Protein AF-A0A418F5P3-F1 (afdb_monomer)

Sequence (173 aa):
MGVRGYEHCSVLSSVLLVDFVPRVIIKSIAASYKSLDFDSKQVFLLTLA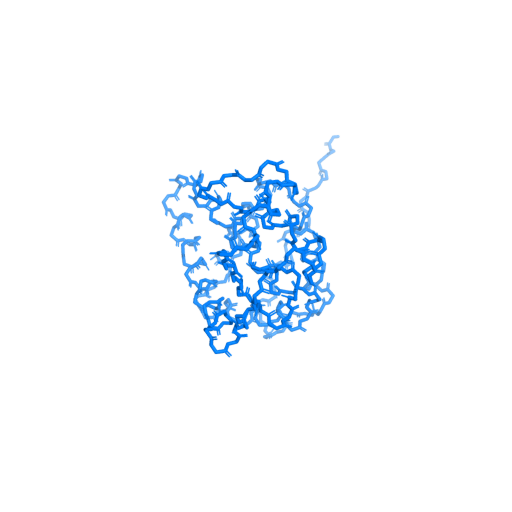RDLHVDAPTLLFRQLLSQLDGGMLFLVHLRADLRQVLGKTSNSKDVVVLRALDQHLQSFLASWFSVGFLRLERVTYEQSPGALLEKIIRYEAVHPVGTIIELKRRLGRGRRCFAFFHPRYSIVP

Foldseek 3Di:
DDDDDDPPPPPLPPPPPDLDDDLVRLVVCLVVLVPDDLVRLLVVLLCVLVSDDLPNPLSVLVCLVPSDDCSLVSLVVNLVSLVVSLVVDPDPVSNVSSVSVNVVSVVNVCVQPDPVQKDKDWDALPPADPLLLVLCQVPVPPDHDPDSVSSNVQRDPPHIDIDIDGPSGPRHD

Solvent-accessible surface area (backbone atoms only — not comparable to full-atom values): 10488 Å² total; per-residue (Å²): 142,85,87,83,88,84,81,83,73,71,69,69,78,74,57,84,68,70,101,66,85,53,60,69,55,54,51,48,53,56,56,54,58,73,74,46,53,72,69,58,45,46,52,52,50,51,50,51,28,67,72,41,49,95,79,50,52,62,57,55,52,51,47,41,46,74,64,36,94,62,21,62,60,50,53,53,48,52,51,52,52,48,54,55,43,56,75,71,55,81,53,68,72,60,44,53,36,48,47,54,45,48,52,52,52,46,56,54,47,50,70,70,67,32,73,93,55,44,43,81,42,78,53,39,69,90,81,46,56,68,71,38,54,53,46,51,37,72,66,41,84,86,69,75,44,92,45,72,70,56,46,41,64,60,39,29,92,99,44,85,44,73,43,52,25,45,86,94,35,90,65,53,103

Nearest PDB structures (foldseek):
  4ksa-assembly1_C  TM=8.232E-01  e=1.221E-05  Rhodopseudomonas palustris CGA009
  8pv9-assembly1_A  TM=8.892E-01  e=1.345E+00  Escherichia coli
  6j42-assembly1_B-2  TM=5.768E-01  e=2.048E+00  Nostoc sp. PCC 7120 = FACHB-418
  7f6j-assembly1_C  TM=4.509E-01  e=5.556E+00  Homo sapiens
  2pl2-assembly1_B  TM=4.390E-01  e=7.614E+00  Thermus thermophilus HB27

Secondary structure (DSSP, 8-state):
-------SSTTSTT--SSS---HHHHHHHHHHHHH--HHHHHHHHHHHHHHS-TTSHHHHHHHHHHHSTTHHHHHHHHHHHHHHHHHH---HHHHHHHHHHHHHHHHHHHHHS-GGG-EEEEE-TTTS-HHHHHHHHHH--SS---SHHHHHHHSSTT--EEEEEBTTBSS--

Organism: Aphanomyces astaci (NCBI:txid112090)

Radius of gyration: 19.99 Å; Cα contacts (8 Å, |Δi|>4): 134; chains: 1; bounding box: 65×34×48 Å

InterPro domains:
  IPR007956 Malonyl-CoA decarboxylase, C-terminal [PF05292] (116-170)
  IPR035372 Malonyl-CoA decarboxylase, N-terminal [PF17408] (60-113)
  IPR038351 Malonyl-CoA decarboxylase, N-terminal domain superfamily [G3DSA:1.20.140.90] (56-114)
  IPR038917 Malonyl-CoA decarboxylase [PTHR28641] (60-168)
  IPR042303 Malonyl-CoA decarboxylase, C-terminal catalytic domain superfamily [G3DSA:3.40.630.150] (115-173)

Mean predicted aligned error: 8.67 Å

Structure (mmCIF, N/CA/C/O backbone):
data_AF-A0A418F5P3-F1
#
_entry.id   AF-A0A418F5P3-F1
#
loop_
_atom_site.group_PDB
_atom_site.id
_atom_site.type_symbol
_atom_site.label_atom_id
_atom_site.label_alt_id
_atom_site.label_comp_id
_atom_site.label_asym_id
_atom_site.label_entity_id
_atom_site.label_seq_id
_atom_site.pdbx_PDB_ins_code
_atom_site.Cartn_x
_atom_site.Cartn_y
_atom_site.Cartn_z
_atom_site.occupancy
_atom_site.B_iso_or_equiv
_atom_site.auth_seq_id
_atom_site.auth_comp_id
_atom_site.auth_asym_id
_atom_site.auth_atom_id
_atom_site.pdbx_PDB_model_num
ATOM 1 N N . MET A 1 1 ? 43.180 11.430 -10.633 1.00 35.62 1 MET A N 1
ATOM 2 C CA . MET A 1 1 ? 41.729 11.704 -10.517 1.00 35.62 1 MET A CA 1
ATOM 3 C C . MET A 1 1 ? 41.023 10.744 -11.470 1.00 35.62 1 MET A C 1
ATOM 5 O O . MET A 1 1 ? 41.151 10.926 -12.661 1.00 35.62 1 MET A O 1
ATOM 9 N N . GLY A 1 2 ? 40.433 9.615 -11.091 1.00 37.12 2 GLY A N 1
ATOM 10 C CA . GLY A 1 2 ? 39.746 9.287 -9.847 1.00 37.12 2 GLY A CA 1
ATOM 11 C C . GLY A 1 2 ? 38.227 9.159 -10.042 1.00 37.12 2 GLY A C 1
ATOM 12 O O . GLY A 1 2 ? 37.503 9.540 -9.138 1.00 37.12 2 GLY A O 1
ATOM 13 N N . VAL A 1 3 ? 37.737 8.671 -11.189 1.00 34.31 3 VAL A N 1
ATOM 14 C CA . VAL A 1 3 ? 36.317 8.316 -11.383 1.00 34.31 3 VAL A CA 1
ATOM 15 C C . VAL A 1 3 ? 36.161 6.802 -11.260 1.00 34.31 3 VAL A C 1
ATOM 17 O O . VAL A 1 3 ? 36.339 6.056 -12.216 1.00 34.31 3 VAL A O 1
ATOM 20 N N . ARG A 1 4 ? 35.877 6.351 -10.035 1.00 42.56 4 ARG A N 1
ATOM 21 C CA . ARG A 1 4 ? 35.226 5.062 -9.776 1.00 42.56 4 ARG A CA 1
ATOM 22 C C . ARG A 1 4 ? 33.733 5.336 -9.666 1.00 42.56 4 ARG A C 1
ATOM 24 O O . ARG A 1 4 ? 33.360 6.258 -8.948 1.00 42.56 4 ARG A O 1
ATOM 31 N N . GLY A 1 5 ? 32.909 4.504 -10.295 1.00 38.50 5 GLY A N 1
ATOM 32 C CA . GLY A 1 5 ? 31.509 4.386 -9.894 1.00 38.50 5 GLY A CA 1
ATOM 33 C C . GLY A 1 5 ? 30.492 4.307 -11.019 1.00 38.50 5 GLY A C 1
ATOM 34 O O . GLY A 1 5 ? 29.568 5.098 -10.995 1.00 38.50 5 GLY A O 1
ATOM 35 N N . TYR A 1 6 ? 30.611 3.349 -11.945 1.00 38.03 6 TYR A N 1
ATOM 36 C CA . TYR A 1 6 ? 29.480 2.904 -12.776 1.00 38.03 6 TYR A CA 1
ATOM 37 C C . TYR A 1 6 ? 29.647 1.431 -13.195 1.00 38.03 6 TYR A C 1
ATOM 39 O O . TYR A 1 6 ? 29.653 1.122 -14.377 1.00 38.03 6 TYR A O 1
ATOM 47 N N . GLU A 1 7 ? 29.800 0.502 -12.244 1.00 35.47 7 GLU A N 1
ATOM 48 C CA . GLU A 1 7 ? 29.867 -0.944 -12.567 1.00 35.47 7 GLU A CA 1
ATOM 49 C C . GLU A 1 7 ? 28.680 -1.774 -12.050 1.00 35.47 7 GLU A C 1
ATOM 51 O O . GLU A 1 7 ? 28.643 -2.983 -12.237 1.00 35.47 7 GLU A O 1
ATOM 56 N N . HIS A 1 8 ? 27.651 -1.153 -11.464 1.00 42.09 8 HIS A N 1
ATOM 57 C CA . HIS A 1 8 ? 26.502 -1.899 -10.924 1.00 42.09 8 HIS A CA 1
ATOM 58 C C . HIS A 1 8 ? 25.263 -1.967 -11.836 1.00 42.09 8 HIS A C 1
ATOM 60 O O . HIS A 1 8 ? 24.292 -2.623 -11.470 1.00 42.09 8 HIS A O 1
ATOM 66 N N . CYS A 1 9 ? 25.277 -1.347 -13.023 1.00 40.97 9 CYS A N 1
ATOM 67 C CA . CYS A 1 9 ? 24.096 -1.294 -13.903 1.00 40.97 9 CYS A CA 1
ATOM 68 C C . CYS A 1 9 ? 24.105 -2.320 -15.056 1.00 40.97 9 CYS A C 1
ATOM 70 O O . CYS A 1 9 ? 23.100 -2.496 -15.735 1.00 40.97 9 CYS A O 1
ATOM 72 N N . SER A 1 10 ? 25.213 -3.032 -15.280 1.00 39.59 10 SER A N 1
ATOM 73 C CA . SER A 1 10 ? 25.369 -3.973 -16.403 1.00 39.59 10 SER A CA 1
ATOM 74 C C . SER A 1 10 ? 24.803 -5.376 -16.141 1.00 39.59 10 SER A C 1
ATOM 76 O O . SER A 1 10 ? 24.703 -6.173 -17.069 1.00 39.59 10 SER A O 1
ATOM 78 N N . VAL A 1 11 ? 24.383 -5.685 -14.910 1.00 45.91 11 VAL A N 1
ATOM 79 C CA . VAL A 1 11 ? 23.869 -7.022 -14.545 1.00 45.91 11 VAL A CA 1
ATOM 80 C C . VAL A 1 11 ? 22.405 -7.223 -14.967 1.00 45.91 11 VAL A C 1
ATOM 82 O O . VAL A 1 11 ? 21.938 -8.352 -15.043 1.00 45.91 11 VAL A O 1
ATOM 85 N N . LEU A 1 12 ? 21.666 -6.150 -15.271 1.00 45.84 12 LEU A N 1
ATOM 86 C CA . LEU A 1 12 ? 20.246 -6.253 -15.634 1.00 45.84 12 LEU A CA 1
ATOM 87 C C . LEU A 1 12 ? 20.027 -6.687 -17.093 1.00 45.84 12 LEU A C 1
ATOM 89 O O . LEU A 1 12 ? 19.045 -7.363 -17.384 1.00 45.84 12 LEU A O 1
ATOM 93 N N . SER A 1 13 ? 20.962 -6.380 -17.998 1.00 43.59 13 SER A N 1
ATOM 94 C CA . SER A 1 13 ? 20.769 -6.611 -19.437 1.00 43.59 13 SER A CA 1
ATOM 95 C C . SER A 1 13 ? 20.991 -8.064 -19.883 1.00 43.59 13 SER A C 1
ATOM 97 O O . SER A 1 13 ? 20.546 -8.425 -20.969 1.00 43.59 13 SER A O 1
ATOM 99 N N . SER A 1 14 ? 21.654 -8.909 -19.085 1.00 41.47 14 SER A N 1
ATOM 100 C CA . SER A 1 14 ? 21.984 -10.301 -19.448 1.00 41.47 14 SER A CA 1
ATOM 101 C C . SER A 1 14 ? 21.088 -11.366 -18.798 1.00 41.47 14 SER A C 1
ATOM 103 O O . SER A 1 14 ? 21.282 -12.552 -19.048 1.00 41.47 14 SER A O 1
ATOM 105 N N . VAL A 1 15 ? 20.092 -10.972 -17.995 1.00 46.56 15 VAL A N 1
ATOM 106 C CA . VAL A 1 15 ? 19.228 -11.895 -17.219 1.00 46.56 15 VAL A CA 1
ATOM 107 C C . VAL A 1 15 ? 17.881 -12.178 -17.914 1.00 46.56 15 VAL A C 1
ATOM 109 O O . VAL A 1 15 ? 17.043 -12.900 -17.389 1.00 46.56 15 VAL A O 1
ATOM 112 N N . LEU A 1 16 ? 17.664 -11.664 -19.130 1.00 47.00 16 LEU A N 1
ATOM 113 C CA . LEU A 1 16 ? 16.410 -11.837 -19.886 1.00 47.00 16 LEU A CA 1
ATOM 114 C C . LEU A 1 16 ? 16.340 -13.119 -20.739 1.00 47.00 16 LEU A C 1
ATOM 116 O O . LEU A 1 16 ? 15.489 -13.242 -21.615 1.00 47.00 16 LEU A O 1
ATOM 120 N N . LEU A 1 17 ? 17.193 -14.103 -20.462 1.00 44.00 17 LEU A N 1
ATOM 121 C CA . LEU A 1 17 ? 17.038 -15.473 -20.943 1.00 44.00 17 LEU A CA 1
ATOM 122 C C . LEU A 1 17 ? 17.015 -16.383 -19.709 1.00 44.00 17 LEU A C 1
ATOM 124 O O . LEU A 1 17 ? 17.964 -16.379 -18.933 1.00 44.00 17 LEU A O 1
ATOM 128 N N . VAL A 1 18 ? 15.938 -17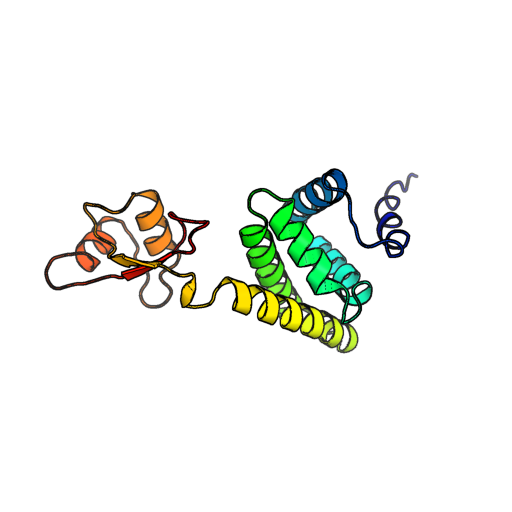.163 -19.576 1.00 46.44 18 VAL A N 1
ATOM 129 C CA . VAL A 1 18 ? 15.567 -18.121 -18.511 1.00 46.44 18 VAL A CA 1
ATOM 130 C C . VAL A 1 18 ? 14.803 -17.524 -17.305 1.00 46.44 18 VAL A C 1
ATOM 132 O O . VAL A 1 18 ? 15.355 -16.845 -16.447 1.00 46.44 18 VAL A O 1
ATOM 135 N N . ASP A 1 19 ? 13.505 -17.849 -17.249 1.00 63.66 19 ASP A N 1
ATOM 136 C CA . ASP A 1 19 ? 12.364 -17.335 -16.457 1.00 63.66 19 ASP A CA 1
ATOM 137 C C . ASP A 1 19 ? 12.453 -17.341 -14.912 1.00 63.66 19 ASP A C 1
ATOM 139 O O . ASP A 1 19 ? 11.447 -17.504 -14.212 1.00 63.66 19 ASP A O 1
ATOM 143 N N . PHE A 1 20 ? 13.633 -17.178 -14.318 1.00 66.94 20 PHE A N 1
ATOM 144 C CA . PHE A 1 20 ? 13.751 -17.177 -12.867 1.00 66.94 20 PHE A CA 1
ATOM 145 C C . PHE A 1 20 ? 14.891 -16.305 -12.347 1.00 66.94 20 PHE A C 1
ATOM 147 O O . PHE A 1 20 ? 16.049 -16.711 -12.343 1.00 66.94 20 PHE A O 1
ATOM 154 N N . VAL A 1 21 ? 14.553 -15.143 -11.775 1.00 76.50 21 VAL A N 1
ATOM 155 C CA . VAL A 1 21 ? 15.508 -14.374 -10.966 1.00 76.50 21 VAL A CA 1
ATOM 156 C C . VAL A 1 21 ? 15.732 -15.080 -9.612 1.00 76.50 21 VAL A C 1
ATOM 158 O O . VAL A 1 21 ? 14.762 -15.294 -8.874 1.00 76.50 21 VAL A O 1
ATOM 161 N N . PRO A 1 22 ? 16.980 -15.441 -9.246 1.00 83.69 22 PRO A N 1
ATOM 162 C CA . PRO A 1 22 ? 17.295 -16.059 -7.961 1.00 83.69 22 PRO A CA 1
ATOM 163 C C . PRO A 1 22 ? 16.885 -15.210 -6.750 1.00 83.69 22 PRO A C 1
ATOM 165 O O . PRO A 1 22 ? 17.064 -13.990 -6.730 1.00 83.69 22 PRO A O 1
ATOM 168 N N . ARG A 1 23 ? 16.456 -15.873 -5.666 1.00 84.44 23 ARG A N 1
ATOM 169 C CA . ARG A 1 23 ? 15.994 -15.223 -4.421 1.00 84.44 23 ARG A CA 1
ATOM 170 C C . ARG A 1 23 ? 16.987 -14.241 -3.816 1.00 84.44 23 ARG A C 1
ATOM 172 O O . ARG A 1 23 ? 16.573 -13.215 -3.281 1.00 84.44 23 ARG A O 1
ATOM 179 N N . VAL A 1 24 ? 18.282 -14.544 -3.890 1.00 86.81 24 VAL A N 1
ATOM 180 C CA . VAL A 1 24 ? 19.343 -13.659 -3.383 1.00 86.81 24 VAL A CA 1
ATOM 181 C C . VAL A 1 24 ? 19.355 -12.336 -4.151 1.00 86.81 24 VAL A C 1
ATOM 183 O O . VAL A 1 24 ? 19.430 -11.276 -3.533 1.00 86.81 24 VAL A O 1
ATOM 186 N N . ILE A 1 25 ? 19.189 -12.392 -5.474 1.00 86.50 25 ILE A N 1
ATOM 187 C CA . ILE A 1 25 ? 19.149 -11.210 -6.339 1.00 86.50 25 ILE A CA 1
ATOM 188 C C . ILE A 1 25 ? 17.889 -10.394 -6.049 1.00 86.50 25 ILE A C 1
ATOM 190 O O . ILE A 1 25 ? 17.990 -9.198 -5.790 1.00 86.50 25 ILE A O 1
ATOM 194 N N . ILE A 1 26 ? 16.716 -11.036 -5.981 1.00 86.69 26 ILE A N 1
ATOM 195 C CA . ILE A 1 26 ? 15.463 -10.340 -5.655 1.00 86.69 26 ILE A CA 1
ATOM 196 C C . ILE A 1 26 ? 15.550 -9.629 -4.295 1.00 86.69 26 ILE A C 1
ATOM 198 O O . ILE A 1 26 ? 15.173 -8.461 -4.178 1.00 86.69 26 ILE A O 1
ATOM 202 N N . LYS A 1 27 ? 16.067 -10.307 -3.262 1.00 87.88 27 LYS A N 1
ATOM 203 C CA . LYS A 1 27 ? 16.255 -9.7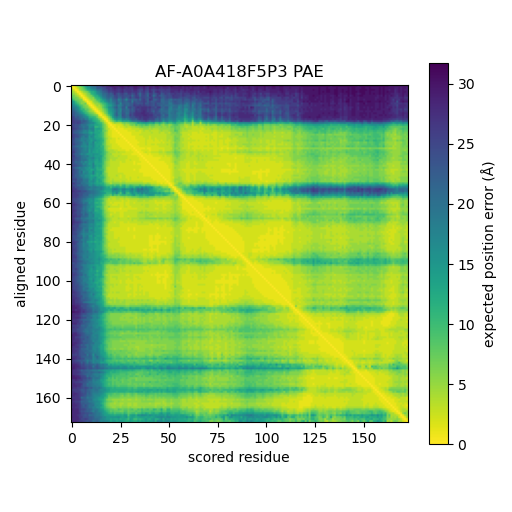17 -1.926 1.00 87.88 27 LYS A CA 1
ATOM 204 C C . LYS A 1 27 ? 17.219 -8.539 -1.948 1.00 87.88 27 LYS A C 1
ATOM 206 O O . LYS A 1 27 ? 16.919 -7.515 -1.338 1.00 87.88 27 LYS A O 1
ATOM 211 N N . SER A 1 28 ? 18.339 -8.675 -2.653 1.00 89.69 28 SER A N 1
ATOM 212 C CA . SER A 1 28 ? 19.330 -7.610 -2.787 1.00 89.69 28 SER A CA 1
ATOM 213 C C . SER A 1 28 ? 18.737 -6.383 -3.480 1.00 89.69 28 SER A C 1
ATOM 215 O O . SER A 1 28 ? 18.781 -5.300 -2.905 1.00 89.69 28 SER A O 1
ATOM 217 N N . ILE A 1 29 ? 18.080 -6.556 -4.632 1.00 87.88 29 ILE A N 1
ATOM 218 C CA . ILE A 1 29 ? 17.449 -5.455 -5.375 1.00 87.88 29 ILE A CA 1
ATOM 219 C C . ILE A 1 29 ? 16.394 -4.758 -4.515 1.00 87.88 29 ILE A C 1
ATOM 221 O O . ILE A 1 29 ? 16.391 -3.534 -4.414 1.00 87.88 29 ILE A O 1
ATOM 225 N N . ALA A 1 30 ? 15.518 -5.517 -3.853 1.00 89.56 30 ALA A N 1
ATOM 226 C CA . ALA A 1 30 ? 14.472 -4.935 -3.019 1.00 89.56 30 ALA A CA 1
ATOM 227 C C . ALA A 1 30 ? 15.027 -4.189 -1.795 1.00 89.56 30 ALA A C 1
ATOM 229 O O . ALA A 1 30 ? 14.436 -3.197 -1.367 1.00 89.56 30 ALA A O 1
ATOM 230 N N . ALA A 1 31 ? 16.141 -4.652 -1.220 1.00 90.19 31 ALA A N 1
ATOM 231 C CA . ALA A 1 31 ? 16.822 -3.958 -0.131 1.00 90.19 31 ALA A CA 1
ATOM 232 C C . ALA A 1 31 ? 17.473 -2.659 -0.622 1.00 90.19 31 ALA A C 1
ATOM 234 O O . ALA A 1 31 ? 17.215 -1.603 -0.050 1.00 90.19 31 ALA A O 1
ATOM 235 N N . SER A 1 32 ? 18.236 -2.723 -1.716 1.00 90.38 32 SER A N 1
ATOM 236 C CA . SER A 1 32 ? 18.884 -1.556 -2.319 1.00 90.38 32 SER A CA 1
ATOM 237 C C . SER A 1 32 ? 17.866 -0.506 -2.757 1.00 90.38 32 SER A C 1
ATOM 239 O O . SER A 1 32 ? 18.039 0.669 -2.443 1.00 90.38 32 SER A O 1
ATOM 241 N N . TYR A 1 33 ? 16.762 -0.920 -3.390 1.00 92.94 33 TYR A N 1
ATOM 242 C CA . TYR A 1 33 ? 15.698 -0.019 -3.844 1.00 92.94 33 TYR A CA 1
ATOM 243 C C . TYR A 1 33 ? 15.110 0.827 -2.706 1.00 92.94 33 TYR A C 1
ATOM 245 O O . TYR A 1 33 ? 14.836 2.012 -2.885 1.00 92.94 33 TYR A O 1
ATOM 253 N N . LYS A 1 34 ? 14.944 0.246 -1.509 1.00 91.06 34 LYS A N 1
ATOM 254 C CA . LYS A 1 34 ? 14.399 0.963 -0.342 1.00 91.06 34 LYS A CA 1
ATOM 255 C C . LYS A 1 34 ? 15.296 2.106 0.129 1.00 91.06 34 LYS A C 1
ATOM 257 O O . LYS A 1 34 ? 14.774 3.068 0.682 1.00 91.06 34 LYS A O 1
ATOM 262 N N . SER A 1 35 ? 16.609 1.990 -0.064 1.00 92.31 35 SER A N 1
ATOM 263 C CA . SER A 1 35 ? 17.587 3.017 0.316 1.00 92.31 35 SER A CA 1
ATOM 264 C C . SER A 1 35 ? 17.842 4.070 -0.763 1.00 92.31 35 SER A C 1
ATOM 266 O O . SER A 1 35 ? 18.568 5.022 -0.495 1.00 92.31 35 SER A O 1
ATOM 268 N N . LEU A 1 36 ? 17.282 3.911 -1.967 1.00 93.00 36 LEU A N 1
ATOM 269 C CA . LEU A 1 36 ? 17.485 4.866 -3.054 1.00 93.00 36 LEU A CA 1
ATOM 270 C C . LEU A 1 36 ? 16.775 6.195 -2.773 1.00 93.00 36 LEU A C 1
ATOM 272 O O . LEU A 1 36 ? 15.631 6.222 -2.307 1.00 93.00 36 LEU A O 1
ATOM 276 N N . ASP A 1 37 ? 17.444 7.290 -3.125 1.00 95.38 37 ASP A N 1
ATOM 277 C CA . ASP A 1 37 ? 16.831 8.608 -3.238 1.00 95.38 37 ASP A CA 1
ATOM 278 C C . ASP A 1 37 ? 15.853 8.666 -4.427 1.00 95.38 37 ASP A C 1
ATOM 280 O O . ASP A 1 37 ? 15.728 7.729 -5.222 1.00 95.38 37 ASP A O 1
ATOM 284 N N . PHE A 1 38 ? 15.127 9.777 -4.543 1.00 93.19 38 PHE A N 1
ATOM 285 C CA . PHE A 1 38 ? 14.096 9.937 -5.563 1.00 93.19 38 PHE A CA 1
ATOM 286 C C . PHE A 1 38 ? 14.640 9.829 -6.998 1.00 93.19 38 PHE A C 1
ATOM 288 O O . PHE A 1 38 ? 14.033 9.140 -7.820 1.00 93.19 38 PHE A O 1
ATOM 295 N N . ASP A 1 39 ? 15.777 10.461 -7.293 1.00 92.88 39 ASP A N 1
ATOM 296 C CA . ASP A 1 39 ? 16.343 10.492 -8.644 1.00 92.88 39 ASP A CA 1
ATOM 297 C C . ASP A 1 39 ? 16.852 9.099 -9.031 1.00 92.88 39 ASP A C 1
ATOM 299 O O . ASP A 1 39 ? 16.570 8.594 -10.123 1.00 92.88 39 ASP A O 1
ATOM 303 N N . SER A 1 40 ? 17.495 8.406 -8.089 1.00 93.94 40 SER A N 1
ATOM 304 C CA . SER A 1 40 ? 17.915 7.014 -8.267 1.00 93.94 40 SER A CA 1
ATOM 305 C C . SER A 1 40 ? 16.730 6.062 -8.478 1.00 93.94 40 SER A C 1
ATOM 307 O O . SER A 1 40 ? 16.787 5.172 -9.333 1.00 93.94 40 SER A O 1
ATOM 309 N N . LYS A 1 41 ? 15.620 6.247 -7.747 1.00 93.44 41 LYS A N 1
ATOM 310 C CA . LYS A 1 41 ? 14.387 5.471 -7.966 1.00 93.44 41 LYS A CA 1
ATOM 311 C C . LYS A 1 41 ? 13.782 5.737 -9.338 1.00 93.44 41 LYS A C 1
ATOM 313 O O . LYS A 1 41 ? 13.298 4.796 -9.966 1.00 93.44 41 LYS A O 1
ATOM 318 N N . GLN A 1 42 ? 13.811 6.982 -9.807 1.00 93.81 42 GLN A N 1
ATOM 319 C CA . GLN A 1 42 ? 13.338 7.337 -11.142 1.00 93.81 42 GLN A CA 1
ATOM 320 C C . GLN A 1 42 ? 14.138 6.607 -12.224 1.00 93.81 42 GLN A C 1
ATOM 322 O O . GLN A 1 42 ? 13.534 6.007 -13.113 1.00 93.81 42 GLN A O 1
ATOM 327 N N . VAL A 1 43 ? 15.472 6.594 -12.128 1.00 93.00 43 VAL A N 1
ATOM 328 C CA . VAL A 1 43 ? 16.320 5.843 -13.069 1.00 93.00 43 VAL A CA 1
ATOM 329 C C . VAL A 1 43 ? 15.987 4.353 -13.019 1.00 93.00 43 VAL A C 1
ATOM 331 O O . VAL A 1 43 ? 15.741 3.753 -14.063 1.00 93.00 43 VAL A O 1
ATOM 334 N N . PHE A 1 44 ? 15.899 3.765 -11.821 1.00 92.75 44 PHE A N 1
ATOM 335 C CA . PHE A 1 44 ? 15.555 2.351 -11.658 1.00 92.75 44 PHE A CA 1
ATOM 336 C C . PHE A 1 44 ? 14.213 1.997 -12.309 1.00 92.75 44 PHE A C 1
ATOM 338 O O . PHE A 1 44 ? 14.120 1.021 -13.047 1.00 92.75 44 PHE A O 1
ATOM 345 N N . LEU A 1 45 ? 13.171 2.793 -12.056 1.00 92.56 45 LEU A N 1
ATOM 346 C CA . LEU A 1 45 ? 11.830 2.558 -12.589 1.00 92.56 45 LEU A CA 1
ATOM 347 C C . LEU A 1 45 ? 11.769 2.727 -14.108 1.00 92.56 45 LEU A C 1
ATOM 349 O O . LEU A 1 45 ? 11.047 1.983 -14.766 1.00 92.56 45 LEU A O 1
ATOM 353 N N . LEU A 1 46 ? 12.531 3.667 -14.670 1.00 91.88 46 LEU A N 1
ATOM 354 C CA . LEU A 1 46 ? 12.638 3.838 -16.118 1.00 91.88 46 LEU A CA 1
ATOM 355 C C . LEU A 1 46 ? 13.342 2.658 -16.780 1.00 91.88 46 LEU A C 1
ATOM 357 O O . LEU A 1 46 ? 12.862 2.172 -17.800 1.00 91.88 46 LEU A O 1
ATOM 361 N N . THR A 1 47 ? 14.445 2.184 -16.201 1.00 90.19 47 THR A N 1
ATOM 362 C CA . THR A 1 47 ? 15.132 0.975 -16.674 1.00 90.19 47 THR A CA 1
ATOM 363 C C . THR A 1 47 ? 14.191 -0.221 -16.605 1.00 90.19 47 THR A C 1
ATOM 365 O O . THR A 1 47 ? 13.954 -0.881 -17.609 1.00 90.19 47 THR A O 1
ATOM 368 N N . LEU A 1 48 ? 13.538 -0.417 -15.457 1.00 88.38 48 LEU A N 1
ATOM 369 C CA . LEU A 1 48 ? 12.564 -1.483 -15.251 1.00 88.38 48 LEU A CA 1
ATOM 370 C C . LEU A 1 48 ? 11.419 -1.432 -16.278 1.00 88.38 48 LEU A C 1
ATOM 372 O O . LEU A 1 48 ? 11.043 -2.463 -16.822 1.00 88.38 48 LEU A O 1
ATOM 376 N N . ALA A 1 49 ? 10.874 -0.245 -16.556 1.00 89.00 49 ALA A N 1
ATOM 377 C CA . ALA A 1 49 ? 9.779 -0.054 -17.507 1.00 89.00 49 ALA A CA 1
ATOM 378 C C . ALA A 1 49 ? 10.187 -0.272 -18.972 1.00 89.00 49 ALA A C 1
ATOM 380 O O . ALA A 1 49 ? 9.337 -0.608 -19.793 1.00 89.00 49 ALA A O 1
ATOM 381 N N . ARG A 1 50 ? 11.460 -0.045 -19.316 1.00 87.44 50 ARG A N 1
ATOM 382 C CA . ARG A 1 50 ? 11.988 -0.250 -20.673 1.00 87.44 50 ARG A CA 1
ATOM 383 C C . ARG A 1 50 ? 12.373 -1.707 -20.918 1.00 87.44 50 ARG A C 1
ATOM 385 O O . ARG A 1 50 ? 12.090 -2.218 -21.998 1.00 87.44 50 ARG A O 1
ATOM 392 N N . ASP A 1 51 ? 12.969 -2.352 -19.919 1.00 83.62 51 ASP A N 1
ATOM 393 C CA . ASP A 1 51 ? 13.482 -3.722 -20.018 1.00 83.62 51 ASP A CA 1
ATOM 394 C C . ASP A 1 51 ? 12.365 -4.766 -19.872 1.00 83.62 51 ASP A C 1
ATOM 396 O O . ASP A 1 51 ? 12.423 -5.844 -20.465 1.00 83.62 51 ASP A O 1
ATOM 400 N N . LEU A 1 52 ? 11.312 -4.456 -19.109 1.00 74.62 52 LEU A N 1
ATOM 401 C CA . LEU A 1 52 ? 10.130 -5.308 -19.019 1.00 74.62 52 LEU A CA 1
ATOM 402 C C . LEU A 1 52 ? 9.156 -4.999 -20.162 1.00 74.62 52 LEU A C 1
ATOM 404 O O . LEU A 1 52 ? 8.281 -4.140 -20.047 1.00 74.62 52 LEU A O 1
ATOM 408 N N . HIS A 1 53 ? 9.271 -5.749 -21.257 1.00 66.56 53 HIS A N 1
ATOM 409 C CA . HIS A 1 53 ? 8.230 -5.814 -22.289 1.00 66.56 53 HIS A CA 1
ATOM 410 C C . HIS A 1 53 ? 6.891 -6.307 -21.718 1.00 66.56 53 HIS A C 1
ATOM 412 O O . HIS A 1 53 ? 6.869 -6.957 -20.683 1.00 66.56 53 HIS A O 1
ATOM 418 N N . VAL A 1 54 ? 5.779 -6.032 -22.407 1.00 58.94 54 VAL A N 1
ATOM 419 C CA . VAL A 1 54 ? 4.384 -6.186 -21.930 1.00 58.94 54 VAL A CA 1
ATOM 420 C C . VAL A 1 54 ? 4.076 -7.526 -21.226 1.00 58.94 54 VAL A C 1
ATOM 422 O O . VAL A 1 54 ? 3.316 -7.532 -20.260 1.00 58.94 54 VAL A O 1
ATOM 425 N N . ASP A 1 55 ? 4.726 -8.630 -21.605 1.00 56.91 55 ASP A N 1
ATOM 426 C CA . ASP A 1 55 ? 4.448 -9.967 -21.054 1.00 56.91 55 ASP A CA 1
ATOM 427 C C . ASP A 1 55 ? 5.306 -10.362 -19.826 1.00 56.91 55 ASP A C 1
ATOM 429 O O . ASP A 1 55 ? 4.903 -11.205 -19.020 1.00 56.91 55 ASP A O 1
ATOM 433 N N . ALA A 1 56 ? 6.466 -9.727 -19.619 1.00 64.38 56 ALA A N 1
ATOM 434 C CA . ALA A 1 56 ? 7.429 -10.061 -18.558 1.00 64.38 56 ALA A CA 1
ATOM 435 C C . ALA A 1 56 ? 7.091 -9.561 -17.122 1.00 64.38 56 ALA A C 1
ATOM 437 O O . ALA A 1 56 ? 7.436 -10.260 -16.158 1.00 64.38 56 ALA A O 1
ATOM 438 N N . PRO A 1 57 ? 6.411 -8.407 -16.901 1.00 71.75 57 PRO A N 1
ATOM 439 C CA . PRO A 1 57 ? 6.187 -7.845 -15.568 1.00 71.75 57 PRO A CA 1
ATOM 440 C C . PRO A 1 57 ? 5.461 -8.792 -14.617 1.00 71.75 57 PRO A C 1
ATOM 442 O O . PRO A 1 57 ? 5.772 -8.851 -13.428 1.00 71.75 57 PRO A O 1
ATOM 445 N N . THR A 1 58 ? 4.510 -9.572 -15.137 1.00 79.56 58 THR A N 1
ATOM 446 C CA . THR A 1 58 ? 3.680 -10.461 -14.318 1.00 79.56 58 THR A CA 1
ATOM 447 C C . THR A 1 58 ? 4.514 -11.530 -13.618 1.00 79.56 58 THR A C 1
ATOM 449 O O . THR A 1 58 ? 4.277 -11.823 -12.443 1.00 79.56 58 THR A O 1
ATOM 452 N N . LEU A 1 59 ? 5.504 -12.103 -14.307 1.00 82.75 59 LEU A N 1
ATOM 453 C CA . LEU A 1 59 ? 6.383 -13.110 -13.722 1.00 82.75 59 LEU A CA 1
ATOM 454 C C . LEU A 1 59 ? 7.245 -12.494 -12.618 1.00 82.75 59 LEU A C 1
ATOM 456 O O . LEU A 1 59 ? 7.249 -13.009 -11.498 1.00 82.75 59 LEU A O 1
ATOM 460 N N . LEU A 1 60 ? 7.881 -11.350 -12.885 1.00 85.31 60 LEU A N 1
ATOM 461 C CA . LEU A 1 60 ? 8.686 -10.646 -11.888 1.00 85.31 60 LEU A CA 1
ATOM 462 C C . LEU A 1 60 ? 7.863 -10.293 -10.640 1.00 85.31 60 LEU A C 1
ATOM 464 O O . LEU A 1 60 ? 8.315 -10.524 -9.520 1.00 85.31 60 LEU A O 1
ATOM 468 N N . PHE A 1 61 ? 6.639 -9.782 -10.797 1.00 89.75 61 PHE A N 1
ATOM 469 C CA . PHE A 1 61 ? 5.782 -9.440 -9.656 1.00 89.75 61 PHE A CA 1
ATOM 470 C C . PHE A 1 61 ? 5.382 -10.675 -8.843 1.00 89.75 61 PHE A C 1
ATOM 472 O O . PHE A 1 61 ? 5.377 -10.627 -7.611 1.00 89.75 61 PHE A O 1
ATOM 479 N N . ARG A 1 62 ? 5.115 -11.812 -9.501 1.00 89.19 62 ARG A N 1
ATOM 480 C CA . ARG A 1 62 ? 4.882 -13.098 -8.818 1.00 89.19 62 ARG A CA 1
ATOM 481 C C . ARG A 1 62 ? 6.121 -13.576 -8.067 1.00 89.19 62 ARG A C 1
ATOM 483 O O . ARG A 1 62 ? 5.999 -14.071 -6.944 1.00 89.19 62 ARG A O 1
ATOM 490 N N . GLN A 1 63 ? 7.309 -13.416 -8.643 1.00 88.62 63 GLN A N 1
ATOM 491 C CA . GLN A 1 63 ? 8.559 -13.757 -7.969 1.00 88.62 63 GLN A CA 1
ATOM 492 C C . GLN A 1 63 ? 8.815 -12.847 -6.763 1.00 88.62 63 GLN A C 1
ATOM 494 O O . GLN A 1 63 ? 9.099 -13.346 -5.678 1.00 88.62 63 GLN A O 1
ATOM 499 N N . LEU A 1 64 ? 8.618 -11.534 -6.900 1.00 90.25 64 LEU A N 1
ATOM 500 C CA . LEU A 1 64 ? 8.699 -10.583 -5.788 1.00 90.25 64 LEU A CA 1
ATOM 501 C C . LEU A 1 64 ? 7.738 -10.970 -4.660 1.00 90.25 64 LEU A C 1
ATOM 503 O O . LEU A 1 64 ? 8.134 -11.002 -3.498 1.00 90.25 64 LEU A O 1
ATOM 507 N N . LEU A 1 65 ? 6.498 -11.329 -4.995 1.00 89.88 65 LEU A N 1
ATOM 508 C CA . LEU A 1 65 ? 5.495 -11.725 -4.012 1.00 89.88 65 LEU A CA 1
ATOM 509 C C . LEU A 1 65 ? 5.824 -13.050 -3.303 1.00 89.88 65 LEU A C 1
ATOM 511 O O . LEU A 1 65 ? 5.551 -13.186 -2.110 1.00 89.88 65 LEU A O 1
ATOM 515 N N . SER A 1 66 ? 6.373 -14.029 -4.026 1.00 88.50 66 SER A N 1
ATOM 516 C CA . SER A 1 66 ? 6.666 -15.370 -3.495 1.00 88.50 66 SER A CA 1
ATOM 517 C C . SER A 1 66 ? 8.009 -15.464 -2.768 1.00 88.50 66 SER A C 1
ATOM 519 O O . SER A 1 66 ? 8.143 -16.258 -1.840 1.00 88.50 66 SER A O 1
ATOM 521 N N . GLN A 1 67 ? 9.003 -14.663 -3.161 1.00 90.00 67 GLN A N 1
ATOM 522 C CA . GLN A 1 67 ? 10.379 -14.788 -2.675 1.00 90.00 67 GLN A CA 1
ATOM 523 C C . GLN A 1 67 ? 10.754 -13.767 -1.587 1.00 90.00 67 GLN A C 1
ATOM 525 O O . GLN A 1 67 ? 11.689 -14.027 -0.810 1.00 90.00 67 GLN A O 1
ATOM 530 N N . LEU A 1 68 ? 10.045 -12.629 -1.518 1.00 89.88 68 LEU A N 1
ATOM 531 C CA . LEU A 1 68 ? 10.250 -11.591 -0.506 1.00 89.88 68 LEU A CA 1
ATOM 532 C C . LEU A 1 68 ? 9.252 -11.689 0.641 1.00 89.88 68 LEU A C 1
ATOM 534 O O . LEU A 1 68 ? 8.033 -11.637 0.458 1.00 89.88 68 LEU A O 1
ATOM 538 N N . ASP A 1 69 ? 9.799 -11.656 1.849 1.00 87.44 69 ASP A N 1
ATOM 539 C CA . ASP A 1 69 ? 9.029 -11.412 3.057 1.00 87.44 69 ASP A CA 1
ATOM 540 C C . ASP A 1 69 ? 8.504 -9.965 2.999 1.00 87.44 69 ASP A C 1
ATOM 542 O O . ASP A 1 69 ? 9.267 -8.996 2.995 1.00 87.44 69 ASP A O 1
ATOM 546 N N . GLY A 1 70 ? 7.185 -9.812 2.848 1.00 87.94 70 GLY A N 1
ATOM 547 C CA . GLY A 1 70 ? 6.554 -8.513 2.604 1.00 87.94 70 GLY A CA 1
ATOM 548 C C . GLY A 1 70 ? 6.559 -8.046 1.140 1.00 87.94 70 GLY A C 1
ATOM 549 O O . GLY A 1 70 ? 6.399 -6.850 0.897 1.00 87.94 70 GLY A O 1
ATOM 550 N N . GLY A 1 71 ? 6.702 -8.955 0.167 1.00 91.25 71 GLY A N 1
ATOM 551 C CA . GLY A 1 71 ? 6.705 -8.625 -1.267 1.00 91.25 71 GLY A CA 1
ATOM 552 C C . GLY A 1 71 ? 5.482 -7.833 -1.747 1.00 91.25 71 GLY A C 1
ATOM 553 O O . GLY A 1 71 ? 5.619 -6.943 -2.580 1.00 91.25 71 GLY A O 1
ATOM 554 N N . MET A 1 72 ? 4.300 -8.070 -1.167 1.00 91.00 72 MET A N 1
ATOM 555 C CA . MET A 1 72 ? 3.097 -7.288 -1.482 1.00 91.00 72 MET A CA 1
ATOM 556 C C . MET A 1 72 ? 3.264 -5.808 -1.111 1.00 91.00 72 MET A C 1
ATOM 558 O O . MET A 1 72 ? 3.043 -4.934 -1.942 1.00 91.00 72 MET A O 1
ATOM 562 N N . LEU A 1 73 ? 3.705 -5.521 0.118 1.00 90.31 73 LEU A N 1
ATOM 563 C CA . LEU A 1 73 ? 3.972 -4.152 0.568 1.00 90.31 73 LEU A CA 1
ATOM 564 C C . LEU A 1 73 ? 5.061 -3.484 -0.282 1.00 90.31 73 LEU A C 1
ATOM 566 O O . LEU A 1 73 ? 4.949 -2.305 -0.602 1.00 90.31 73 LEU A O 1
ATOM 570 N N . PHE A 1 74 ? 6.084 -4.242 -0.689 1.00 93.19 74 PHE A N 1
ATOM 571 C CA . PHE A 1 74 ? 7.098 -3.747 -1.619 1.00 93.19 74 PHE A CA 1
ATOM 572 C C . PHE A 1 74 ? 6.483 -3.312 -2.956 1.00 93.19 74 PHE A C 1
ATOM 574 O O . PHE A 1 74 ? 6.754 -2.202 -3.396 1.00 93.19 74 PHE A O 1
ATOM 581 N N . LEU A 1 75 ? 5.620 -4.129 -3.571 1.00 94.06 75 LEU A N 1
ATOM 582 C CA . LEU A 1 75 ? 4.949 -3.786 -4.833 1.00 94.06 75 LEU A CA 1
ATOM 583 C C . LEU A 1 75 ? 4.009 -2.578 -4.695 1.00 94.06 75 LEU A C 1
ATOM 585 O O . LEU A 1 75 ? 3.945 -1.744 -5.597 1.00 94.06 75 LEU A O 1
ATOM 589 N N . VAL A 1 76 ? 3.311 -2.450 -3.561 1.00 93.81 76 VAL A N 1
ATOM 590 C CA . VAL A 1 76 ? 2.477 -1.274 -3.261 1.00 93.81 76 VAL A CA 1
ATOM 591 C C . VAL A 1 76 ? 3.333 -0.006 -3.182 1.00 93.81 76 VAL A C 1
ATOM 593 O O . VAL A 1 76 ? 2.989 0.998 -3.805 1.00 93.81 76 VAL A O 1
ATOM 596 N N . HIS A 1 77 ? 4.467 -0.048 -2.475 1.00 94.31 77 HIS A N 1
ATOM 597 C CA . HIS A 1 77 ? 5.394 1.085 -2.404 1.00 94.31 77 HIS A CA 1
ATOM 598 C C . HIS A 1 77 ? 6.056 1.388 -3.752 1.00 94.31 77 HIS A C 1
ATOM 600 O O . HIS A 1 77 ? 6.128 2.550 -4.131 1.00 94.31 77 HIS A O 1
ATOM 606 N N . LEU A 1 78 ? 6.452 0.362 -4.510 1.00 95.19 78 LEU A N 1
ATOM 607 C CA . LEU A 1 78 ? 7.005 0.507 -5.858 1.00 95.19 78 LEU A CA 1
ATOM 608 C C . LEU A 1 78 ? 6.031 1.263 -6.771 1.00 95.19 78 LEU A C 1
ATOM 610 O O . LEU A 1 78 ? 6.429 2.184 -7.480 1.00 95.19 78 LEU A O 1
ATOM 614 N N . ARG A 1 79 ? 4.736 0.919 -6.721 1.00 96.50 79 ARG A N 1
ATOM 615 C CA . ARG A 1 79 ? 3.698 1.635 -7.473 1.00 96.50 79 ARG A CA 1
ATOM 616 C C . ARG A 1 79 ? 3.493 3.065 -6.963 1.00 96.50 79 ARG A C 1
ATOM 618 O O . ARG A 1 79 ? 3.270 3.969 -7.765 1.00 96.50 79 ARG A O 1
ATOM 625 N N . ALA A 1 80 ? 3.556 3.290 -5.651 1.00 96.56 80 ALA A N 1
ATOM 626 C CA . ALA A 1 80 ? 3.464 4.635 -5.086 1.00 96.56 80 ALA A CA 1
ATOM 627 C C . ALA A 1 80 ? 4.618 5.529 -5.575 1.00 96.56 80 ALA A C 1
ATOM 629 O O . ALA A 1 80 ? 4.365 6.636 -6.051 1.00 96.56 80 ALA A O 1
ATOM 630 N N . ASP A 1 81 ? 5.852 5.019 -5.542 1.00 97.12 81 ASP A N 1
ATOM 631 C CA . ASP A 1 81 ? 7.042 5.689 -6.072 1.00 97.12 81 ASP A CA 1
ATOM 632 C C . ASP A 1 81 ? 6.897 5.947 -7.585 1.00 97.12 81 ASP A C 1
ATOM 634 O O . ASP A 1 81 ? 7.105 7.068 -8.049 1.00 97.12 81 ASP A O 1
ATOM 638 N N . LEU A 1 82 ? 6.428 4.957 -8.354 1.00 96.44 82 LEU A N 1
ATOM 639 C CA . LEU A 1 82 ? 6.157 5.092 -9.791 1.00 96.44 82 LEU A CA 1
ATOM 640 C C . LEU A 1 82 ? 5.171 6.220 -10.108 1.00 96.44 82 LEU A C 1
ATOM 642 O O . LEU A 1 82 ? 5.397 7.001 -11.032 1.00 96.44 82 LEU A O 1
ATOM 646 N N . ARG A 1 83 ? 4.096 6.352 -9.325 1.00 97.12 83 ARG A N 1
ATOM 647 C CA . ARG A 1 83 ? 3.124 7.440 -9.495 1.00 97.12 83 ARG A CA 1
ATOM 648 C C . ARG A 1 83 ? 3.713 8.810 -9.170 1.00 97.12 83 ARG A C 1
ATOM 650 O O . ARG A 1 83 ? 3.359 9.782 -9.836 1.00 97.12 83 ARG A O 1
ATOM 657 N N . GLN A 1 84 ? 4.610 8.902 -8.187 1.00 96.75 84 GLN A N 1
ATOM 658 C CA . GLN A 1 84 ? 5.327 10.148 -7.902 1.00 96.75 84 GLN A CA 1
ATOM 659 C C . GLN A 1 84 ? 6.267 10.526 -9.052 1.00 96.75 84 GLN A C 1
ATOM 661 O O . GLN A 1 84 ? 6.293 11.687 -9.458 1.00 96.75 84 GLN A O 1
ATOM 666 N N . VAL A 1 85 ? 6.992 9.551 -9.612 1.00 96.25 85 VAL A N 1
ATOM 667 C CA . VAL A 1 85 ? 7.867 9.752 -10.777 1.00 96.25 85 VAL A CA 1
ATOM 668 C C . VAL A 1 85 ? 7.060 10.191 -11.998 1.00 96.25 85 VAL A C 1
ATOM 670 O O . VAL A 1 85 ? 7.413 11.184 -12.633 1.00 96.25 85 VAL A O 1
ATOM 673 N N . LEU A 1 86 ? 5.933 9.535 -12.289 1.00 96.00 86 LEU A N 1
ATOM 674 C CA . LEU A 1 86 ? 5.010 9.945 -13.355 1.00 96.00 86 LEU A CA 1
ATOM 675 C C . LEU A 1 86 ? 4.541 11.396 -13.196 1.00 96.00 86 LEU A C 1
ATOM 677 O O . LEU A 1 86 ? 4.453 12.112 -14.188 1.00 96.00 86 LEU A O 1
ATOM 681 N N . GLY A 1 87 ? 4.275 11.843 -11.965 1.00 95.62 87 GLY A N 1
ATOM 682 C CA . GLY A 1 87 ? 3.861 13.220 -11.683 1.00 95.62 87 GLY A CA 1
ATOM 683 C C . GLY A 1 87 ? 4.941 14.278 -11.939 1.00 95.62 87 GLY A C 1
ATOM 684 O O . GLY A 1 87 ? 4.600 15.442 -12.128 1.00 95.62 87 GLY A O 1
ATOM 685 N N . LYS A 1 88 ? 6.224 13.894 -11.960 1.00 94.38 88 LYS A N 1
ATOM 686 C CA . LYS A 1 88 ? 7.361 14.803 -12.203 1.00 94.38 88 LYS A CA 1
ATOM 687 C C . LYS A 1 88 ? 8.033 14.617 -13.568 1.00 94.38 88 LYS A C 1
ATOM 689 O O . LYS A 1 88 ? 8.907 15.400 -13.927 1.00 94.38 88 LYS A O 1
ATOM 694 N N . THR A 1 89 ? 7.659 13.587 -14.324 1.00 93.06 89 THR A N 1
ATOM 695 C CA . THR A 1 89 ? 8.280 13.274 -15.616 1.00 93.06 89 THR A CA 1
ATOM 696 C C . THR A 1 89 ? 7.627 14.078 -16.737 1.00 93.06 89 THR A C 1
ATOM 698 O O . THR A 1 89 ? 6.443 13.911 -17.014 1.00 93.06 89 THR A O 1
ATOM 701 N N . SER A 1 90 ? 8.417 14.898 -17.434 1.00 91.69 90 SER A N 1
ATOM 702 C CA . SER A 1 90 ? 7.936 15.724 -18.556 1.00 91.69 90 SER A CA 1
ATOM 703 C C . SER A 1 90 ? 8.205 15.116 -19.939 1.00 91.69 90 SER A C 1
ATOM 705 O O . SER A 1 90 ? 7.595 15.525 -20.924 1.00 91.69 90 SER A O 1
ATOM 707 N N . ASN A 1 91 ? 9.123 14.149 -20.046 1.00 93.62 91 ASN A N 1
ATOM 708 C CA . ASN A 1 91 ? 9.469 13.513 -21.318 1.00 93.62 91 ASN A CA 1
ATOM 709 C C . ASN A 1 91 ? 8.351 12.560 -21.773 1.00 93.62 91 ASN A C 1
ATOM 711 O O . ASN A 1 91 ? 8.045 11.580 -21.096 1.00 93.62 91 ASN A O 1
ATOM 715 N N . SER A 1 92 ? 7.776 12.814 -22.951 1.00 90.94 92 SER A N 1
ATOM 716 C CA . SER A 1 92 ? 6.644 12.050 -23.485 1.00 90.94 92 SER A CA 1
ATOM 717 C C . SER A 1 92 ? 6.935 10.557 -23.670 1.00 90.94 92 SER A C 1
A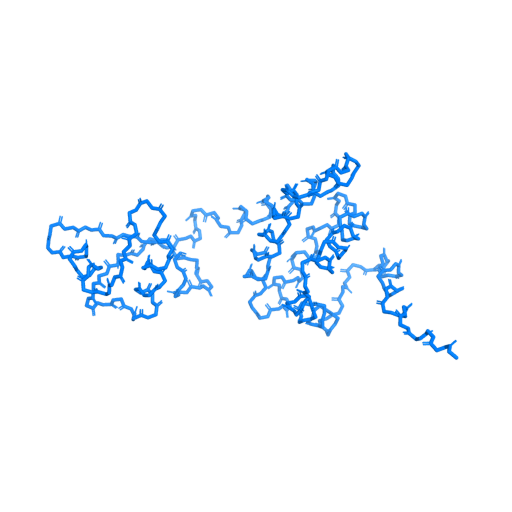TOM 719 O O . SER A 1 92 ? 6.070 9.736 -23.373 1.00 90.94 92 SER A O 1
ATOM 721 N N . LYS A 1 93 ? 8.146 10.182 -24.103 1.00 91.88 93 LYS A N 1
A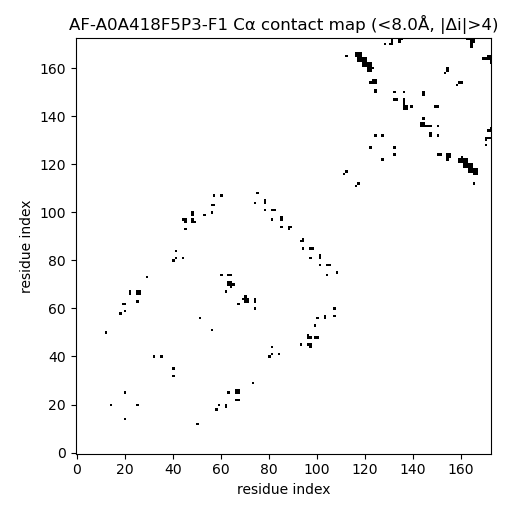TOM 722 C CA . LYS A 1 93 ? 8.522 8.769 -24.299 1.00 91.88 93 LYS A CA 1
ATOM 723 C C . LYS A 1 93 ? 8.600 8.021 -22.970 1.00 91.88 93 LYS A C 1
ATOM 725 O O . LYS A 1 93 ? 8.096 6.906 -22.855 1.00 91.88 93 LYS A O 1
ATOM 730 N N . ASP A 1 94 ? 9.179 8.668 -21.965 1.00 93.31 94 ASP A N 1
ATOM 731 C CA . ASP A 1 94 ? 9.331 8.117 -20.617 1.00 93.31 94 ASP A CA 1
ATOM 732 C C . ASP A 1 94 ? 7.973 7.952 -19.930 1.00 93.31 94 ASP A C 1
ATOM 734 O O . ASP A 1 94 ? 7.698 6.919 -19.322 1.00 93.31 94 ASP A O 1
ATOM 738 N N . VAL A 1 95 ? 7.072 8.923 -20.105 1.00 94.44 95 VAL A N 1
ATOM 739 C CA . VAL A 1 95 ? 5.698 8.836 -19.594 1.00 94.44 95 VAL A CA 1
ATOM 740 C C . VAL A 1 95 ? 4.956 7.628 -20.171 1.00 94.44 95 VAL A C 1
ATOM 742 O O . VAL A 1 95 ? 4.241 6.958 -19.428 1.00 94.44 95 VAL A O 1
ATOM 745 N N . VAL A 1 96 ? 5.115 7.321 -21.464 1.00 93.38 96 VAL A N 1
ATOM 746 C CA . VAL A 1 96 ? 4.434 6.177 -22.097 1.00 93.38 96 VAL A CA 1
ATOM 747 C C . VAL A 1 96 ? 4.871 4.852 -21.470 1.00 93.38 96 VAL A C 1
ATOM 749 O O . VAL A 1 96 ? 4.015 4.069 -21.057 1.00 93.38 96 VAL A O 1
ATOM 752 N N . VAL A 1 97 ? 6.180 4.616 -21.336 1.00 92.19 97 VAL A N 1
ATOM 753 C CA . VAL A 1 97 ? 6.690 3.355 -20.764 1.00 92.19 97 VAL A CA 1
ATOM 754 C C . VAL A 1 97 ? 6.367 3.227 -19.273 1.00 92.19 97 VAL A C 1
ATOM 756 O O . VAL A 1 97 ? 5.933 2.168 -18.823 1.00 92.19 97 VAL A O 1
ATOM 759 N N . LEU A 1 98 ? 6.467 4.317 -18.503 1.00 93.88 98 LEU A N 1
ATOM 760 C CA . LEU A 1 98 ? 6.110 4.315 -17.081 1.00 93.88 98 LEU A CA 1
ATOM 761 C C . LEU A 1 98 ? 4.608 4.077 -16.861 1.00 93.88 98 LEU A C 1
ATOM 763 O O . LEU A 1 98 ? 4.230 3.387 -15.914 1.00 93.88 98 LEU A O 1
ATOM 767 N N . ARG A 1 99 ? 3.740 4.606 -17.736 1.00 94.38 99 ARG A N 1
ATOM 768 C CA . ARG A 1 99 ? 2.292 4.337 -17.686 1.00 94.38 99 ARG A CA 1
ATOM 769 C C . ARG A 1 99 ? 1.971 2.879 -17.982 1.00 94.38 99 ARG A C 1
ATOM 771 O O . ARG A 1 99 ? 1.121 2.317 -17.298 1.00 94.38 99 ARG A O 1
ATOM 778 N N . ALA A 1 100 ? 2.646 2.267 -18.953 1.00 92.06 100 ALA A N 1
ATOM 779 C CA . ALA A 1 100 ? 2.474 0.845 -19.234 1.00 92.06 100 ALA A CA 1
ATOM 780 C C . ALA A 1 100 ? 2.851 -0.011 -18.009 1.00 92.06 100 ALA A C 1
ATOM 782 O O . ALA A 1 100 ? 2.101 -0.907 -17.620 1.00 92.06 100 ALA A O 1
ATOM 783 N N . LEU A 1 101 ? 3.960 0.315 -17.334 1.00 92.38 101 LEU A N 1
ATOM 784 C CA . LEU A 1 101 ? 4.348 -0.351 -16.088 1.00 92.38 101 LEU A CA 1
ATOM 785 C C . LEU A 1 101 ? 3.316 -0.140 -14.961 1.00 92.38 101 LEU A C 1
ATOM 787 O O . LEU A 1 101 ? 2.970 -1.102 -14.271 1.00 92.38 101 LEU A O 1
ATOM 791 N N . ASP A 1 102 ? 2.790 1.080 -14.783 1.00 95.00 102 ASP A N 1
ATOM 792 C CA . ASP A 1 102 ? 1.760 1.361 -13.765 1.00 95.00 102 ASP A CA 1
ATOM 793 C C . ASP A 1 102 ? 0.467 0.589 -14.039 1.00 95.00 102 ASP A C 1
ATOM 795 O O . ASP A 1 102 ? -0.118 0.040 -13.108 1.00 95.00 102 ASP A O 1
ATOM 799 N N . GLN A 1 103 ? 0.045 0.471 -15.301 1.00 93.31 103 GLN A N 1
ATOM 800 C CA . GLN A 1 103 ? -1.138 -0.305 -15.687 1.00 93.31 103 GLN A CA 1
ATOM 801 C C . GLN A 1 103 ? -0.978 -1.801 -15.383 1.00 93.31 103 GLN A C 1
ATOM 803 O O . GLN A 1 103 ? -1.914 -2.433 -14.877 1.00 93.31 103 GLN A O 1
ATOM 808 N N . HIS A 1 104 ? 0.206 -2.369 -15.623 1.00 92.12 104 HIS A N 1
ATOM 809 C CA . HIS A 1 104 ? 0.494 -3.754 -15.251 1.00 92.12 104 HIS A CA 1
ATOM 810 C C . HIS A 1 104 ? 0.505 -3.948 -13.732 1.00 92.12 104 HIS A C 1
ATOM 812 O O . HIS A 1 104 ? -0.150 -4.864 -13.231 1.00 92.12 104 HIS A O 1
ATOM 818 N N . LEU A 1 105 ? 1.178 -3.067 -12.980 1.00 93.25 105 LEU A N 1
ATOM 819 C CA . LEU A 1 105 ? 1.164 -3.105 -11.512 1.00 93.25 105 LEU A CA 1
ATOM 820 C C . LEU A 1 105 ? -0.248 -2.922 -10.954 1.00 93.25 105 LEU A C 1
ATOM 822 O O . LEU A 1 105 ? -0.624 -3.606 -10.004 1.00 93.25 105 LEU A O 1
ATOM 826 N N . GLN A 1 106 ? -1.045 -2.031 -11.544 1.00 94.69 106 GLN A N 1
ATOM 827 C CA . GLN A 1 106 ? -2.439 -1.826 -11.175 1.00 94.69 106 GLN A CA 1
ATOM 828 C C . GLN A 1 106 ? -3.244 -3.106 -11.347 1.00 94.69 106 GLN A C 1
ATOM 830 O O . GLN A 1 106 ? -3.916 -3.515 -10.407 1.00 94.69 106 GLN A O 1
ATOM 835 N N . SER A 1 107 ? -3.186 -3.716 -12.530 1.00 92.62 107 SER A N 1
ATOM 836 C CA . SER A 1 107 ? -3.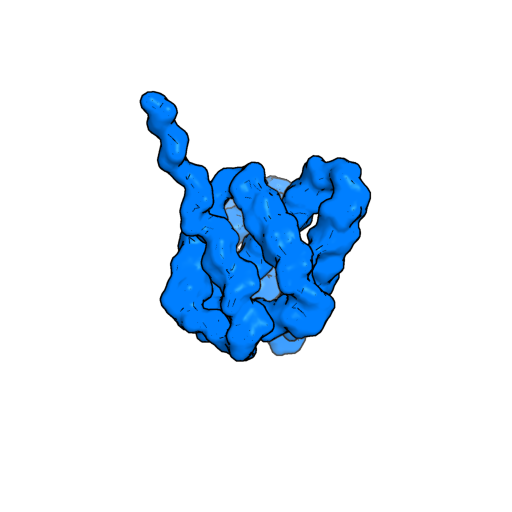961 -4.918 -12.849 1.00 92.62 107 SER A CA 1
ATOM 837 C C . SER A 1 107 ? -3.545 -6.086 -11.957 1.00 92.62 107 SER A C 1
ATOM 839 O O . SER A 1 107 ? -4.394 -6.781 -11.398 1.00 92.62 107 SER A O 1
ATOM 841 N N . PHE A 1 108 ? -2.235 -6.242 -11.734 1.00 91.94 108 PHE A N 1
ATOM 842 C CA . PHE A 1 108 ? -1.696 -7.230 -10.811 1.00 91.94 108 PHE A CA 1
ATOM 843 C C . PHE A 1 108 ? -2.222 -7.000 -9.391 1.00 91.94 108 PHE A C 1
ATOM 845 O O . PHE A 1 108 ? -2.879 -7.879 -8.838 1.00 91.94 108 PHE A O 1
ATOM 852 N N . LEU A 1 109 ? -2.011 -5.814 -8.812 1.00 92.31 109 LEU A N 1
ATOM 853 C CA . LEU A 1 109 ? -2.464 -5.502 -7.454 1.00 92.31 109 LEU A CA 1
ATOM 854 C C . LEU A 1 109 ? -3.989 -5.610 -7.324 1.00 92.31 109 LEU A C 1
ATOM 856 O O . LEU A 1 109 ? -4.461 -6.156 -6.336 1.00 92.31 109 LEU A O 1
ATOM 860 N N . ALA A 1 110 ? -4.769 -5.189 -8.321 1.00 92.06 110 ALA A N 1
ATOM 861 C CA . ALA A 1 110 ? -6.226 -5.323 -8.301 1.00 92.06 110 ALA A CA 1
ATOM 862 C C . ALA A 1 110 ? -6.677 -6.787 -8.167 1.00 92.06 110 ALA A C 1
ATOM 864 O O . ALA A 1 110 ? -7.608 -7.072 -7.417 1.00 92.06 110 ALA A O 1
ATOM 865 N N . SER A 1 111 ? -5.984 -7.727 -8.823 1.00 90.00 111 SER A N 1
ATOM 866 C CA . SER A 1 111 ? -6.284 -9.159 -8.678 1.00 90.00 111 SER A CA 1
ATOM 867 C C . SER A 1 111 ? -5.995 -9.694 -7.268 1.00 90.00 111 SER A C 1
ATOM 869 O O . SER A 1 111 ? -6.705 -10.577 -6.788 1.00 90.00 111 SER A O 1
ATOM 871 N N . TRP A 1 112 ? -5.004 -9.122 -6.574 1.00 88.62 112 TRP A N 1
ATOM 872 C CA . TRP A 1 112 ? -4.625 -9.511 -5.211 1.00 88.62 112 TRP A CA 1
ATOM 873 C C . TRP A 1 112 ? -5.404 -8.777 -4.112 1.00 88.62 112 TRP A C 1
ATOM 875 O O . TRP A 1 112 ? -5.567 -9.316 -3.023 1.00 88.62 112 TRP A O 1
ATOM 885 N N . PHE A 1 113 ? -5.919 -7.578 -4.389 1.00 89.56 113 PHE A N 1
ATOM 886 C CA . PHE A 1 113 ? -6.755 -6.785 -3.479 1.00 89.56 113 PHE A CA 1
ATOM 887 C C . PHE A 1 113 ? -8.249 -6.877 -3.829 1.00 89.56 113 PHE A C 1
ATOM 889 O O . PHE A 1 113 ? -9.027 -5.970 -3.537 1.00 89.56 113 PHE A O 1
ATOM 896 N N . SER A 1 114 ? -8.666 -7.979 -4.458 1.00 86.69 114 SER A N 1
ATOM 897 C CA . SER A 1 114 ? -10.080 -8.239 -4.734 1.00 86.69 114 SER A CA 1
ATOM 898 C C . SER A 1 114 ? -10.880 -8.378 -3.434 1.00 86.69 114 SER A C 1
ATOM 900 O O . SER A 1 114 ? -10.377 -8.889 -2.432 1.00 86.69 114 SER A O 1
ATOM 902 N N . VAL A 1 115 ? -12.152 -7.963 -3.459 1.00 78.75 115 VAL A N 1
ATOM 903 C CA .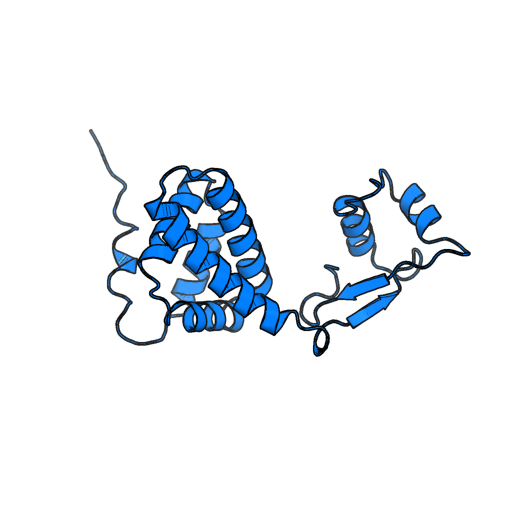 VAL A 1 115 ? -13.060 -7.954 -2.294 1.00 78.75 115 VAL A CA 1
ATOM 904 C C . VAL A 1 115 ? -13.145 -9.325 -1.620 1.00 78.75 115 VAL A C 1
ATOM 906 O O . VAL A 1 115 ? -13.233 -9.395 -0.400 1.00 78.75 115 VAL A O 1
ATOM 909 N N . GLY A 1 116 ? -13.036 -10.415 -2.387 1.00 82.94 116 GLY A N 1
ATOM 910 C CA . GLY A 1 116 ? -13.039 -11.780 -1.849 1.00 82.94 116 GLY A CA 1
ATOM 911 C C . GLY A 1 116 ? -11.857 -12.112 -0.928 1.00 82.94 116 GLY A C 1
ATOM 912 O O . GLY A 1 116 ? -11.937 -13.072 -0.168 1.00 82.94 116 GLY A O 1
ATOM 913 N N . PHE A 1 117 ? -10.775 -11.328 -0.965 1.00 84.19 117 PHE A N 1
ATOM 914 C CA . PHE A 1 117 ? -9.626 -11.498 -0.075 1.00 84.19 117 PHE A CA 1
ATOM 915 C C . PHE A 1 117 ? -9.670 -10.577 1.143 1.00 84.19 117 PHE A C 1
ATOM 917 O O . PHE A 1 117 ? -9.009 -10.871 2.134 1.00 84.19 117 PHE A O 1
ATOM 924 N N . LEU A 1 118 ? -10.411 -9.469 1.096 1.00 90.88 118 LEU A N 1
ATOM 925 C CA . LEU A 1 118 ? -10.388 -8.465 2.155 1.00 90.88 118 LEU A CA 1
ATOM 926 C C . LEU A 1 118 ? -11.368 -8.819 3.274 1.00 90.88 118 LEU A C 1
ATOM 928 O O . LEU A 1 118 ? -12.528 -9.145 3.035 1.00 90.88 118 LEU A O 1
ATOM 932 N N . ARG A 1 119 ? -10.913 -8.702 4.522 1.00 91.56 119 ARG A N 1
ATOM 933 C CA . ARG A 1 119 ? -11.766 -8.860 5.702 1.00 91.56 119 ARG A CA 1
ATOM 934 C C . ARG A 1 119 ? -12.245 -7.498 6.166 1.00 91.56 119 ARG A C 1
ATOM 936 O O . ARG A 1 119 ? -11.428 -6.632 6.456 1.00 91.56 119 ARG A O 1
ATOM 943 N N . LEU A 1 120 ? -13.556 -7.318 6.261 1.00 93.81 120 LEU A N 1
ATOM 944 C CA . LEU A 1 120 ? -14.132 -6.143 6.901 1.00 93.81 120 LEU A CA 1
ATOM 945 C C . LEU A 1 120 ? -14.147 -6.364 8.414 1.00 93.81 120 LEU A C 1
ATOM 947 O O . LEU A 1 120 ? -14.861 -7.238 8.905 1.00 93.81 120 LEU A O 1
ATOM 951 N N . GLU A 1 121 ? -13.384 -5.570 9.155 1.00 93.00 121 GLU A N 1
ATOM 952 C CA . GLU A 1 121 ? -13.338 -5.655 10.614 1.00 93.00 121 GLU A CA 1
ATOM 953 C C . GLU A 1 121 ? -13.826 -4.344 11.235 1.00 93.00 121 GLU A C 1
ATOM 955 O O . GLU A 1 121 ? -13.599 -3.246 10.716 1.00 93.00 121 GLU A O 1
ATOM 960 N N . ARG A 1 122 ? -14.538 -4.456 12.360 1.00 94.38 122 ARG A N 1
ATOM 961 C CA . ARG A 1 122 ? -14.978 -3.293 13.129 1.00 94.38 122 ARG A CA 1
ATOM 962 C C . ARG A 1 122 ? -13.813 -2.774 13.962 1.00 94.38 122 ARG A C 1
ATOM 964 O O . ARG A 1 122 ? -13.269 -3.504 14.784 1.00 94.38 122 ARG A O 1
ATOM 971 N N . VAL A 1 123 ? -13.510 -1.491 13.817 1.00 94.56 123 VAL A N 1
ATOM 972 C CA . VAL A 1 123 ? -12.520 -0.804 14.648 1.00 94.56 123 VAL A CA 1
ATOM 973 C C . VAL A 1 123 ? -13.216 -0.256 15.890 1.00 94.56 123 VAL A C 1
ATOM 975 O O . VAL A 1 123 ? -14.227 0.448 15.792 1.00 94.56 123 VAL A O 1
ATOM 978 N N . THR A 1 124 ? -12.685 -0.575 17.069 1.00 94.88 124 THR A N 1
ATOM 979 C CA . THR A 1 124 ? -13.163 -0.046 18.354 1.00 94.88 124 THR A CA 1
ATOM 980 C C . THR A 1 124 ? -11.982 0.447 19.174 1.00 94.88 124 THR A C 1
ATOM 982 O O . THR A 1 124 ? -10.867 -0.043 19.022 1.00 94.88 124 THR A O 1
ATOM 985 N N . TYR A 1 125 ? -12.207 1.433 20.040 1.00 93.31 125 TYR A N 1
ATOM 986 C CA . TYR A 1 125 ? -11.122 1.971 20.856 1.00 93.31 125 TYR A CA 1
ATOM 987 C C . TYR A 1 125 ? -10.576 0.923 21.839 1.00 93.31 125 TYR A C 1
ATOM 989 O O . TYR A 1 125 ? -9.383 0.897 22.117 1.00 93.31 125 TYR A O 1
ATOM 997 N N . GLU A 1 126 ? -11.449 0.058 22.356 1.00 92.12 126 GLU A N 1
ATOM 998 C CA . GLU A 1 126 ? -11.130 -0.904 23.409 1.00 92.12 126 GLU A CA 1
ATOM 999 C C . GLU A 1 126 ? -10.468 -2.186 22.887 1.00 92.12 126 GLU A C 1
ATOM 1001 O O . GLU A 1 126 ? -9.660 -2.775 23.600 1.00 92.12 126 GLU A O 1
ATOM 1006 N N . GLN A 1 127 ? -10.818 -2.648 21.680 1.00 92.06 127 GLN A N 1
ATOM 1007 C CA . GLN A 1 127 ? -10.377 -3.958 21.170 1.00 92.06 127 GLN A CA 1
ATOM 1008 C C . GLN A 1 127 ? -9.296 -3.849 20.091 1.00 92.06 127 GLN A C 1
ATOM 1010 O O . GLN A 1 127 ? -8.576 -4.816 19.846 1.00 92.06 127 GLN A O 1
ATOM 1015 N N . SER A 1 128 ? -9.181 -2.704 19.414 1.00 93.19 128 SER A N 1
ATOM 1016 C CA . SER A 1 128 ? -8.205 -2.536 18.339 1.00 93.19 128 SER A CA 1
ATOM 1017 C C . SER A 1 128 ? -6.799 -2.250 18.891 1.00 93.19 128 SER A C 1
ATOM 1019 O O . SER A 1 128 ? -6.656 -1.435 19.803 1.00 93.19 128 SER A O 1
ATOM 1021 N N . PRO A 1 129 ? -5.735 -2.855 18.327 1.00 93.25 129 PRO A N 1
ATOM 1022 C CA . PRO A 1 129 ? -4.362 -2.572 18.742 1.00 93.25 129 PRO A CA 1
ATOM 1023 C C . PRO A 1 129 ? -3.995 -1.088 18.592 1.00 93.25 129 PRO A C 1
ATOM 1025 O O . PRO A 1 129 ? -4.341 -0.462 17.590 1.00 93.25 129 PRO A O 1
ATOM 1028 N N . GLY A 1 130 ? -3.205 -0.541 19.522 1.00 92.19 130 GLY A N 1
ATOM 1029 C CA . GLY A 1 130 ? -2.764 0.863 19.469 1.00 92.19 130 GLY A CA 1
ATOM 1030 C C . GLY A 1 130 ? -2.073 1.238 18.150 1.00 92.19 130 GLY A C 1
ATOM 1031 O O . GLY A 1 130 ? -2.386 2.266 17.559 1.00 92.19 130 GLY A O 1
ATOM 1032 N N . ALA A 1 131 ? -1.243 0.341 17.608 1.00 91.88 131 ALA A N 1
ATOM 1033 C CA . ALA A 1 131 ? -0.576 0.536 16.318 1.00 91.88 131 ALA A CA 1
ATOM 1034 C C . ALA A 1 131 ? -1.548 0.665 15.125 1.00 91.88 131 ALA A C 1
ATOM 1036 O O . ALA A 1 131 ? -1.225 1.321 14.134 1.00 91.88 131 ALA A O 1
ATOM 1037 N N . LEU A 1 132 ? -2.732 0.044 15.194 1.00 92.56 132 LEU A N 1
ATOM 1038 C CA . LEU A 1 132 ? -3.787 0.231 14.194 1.00 92.56 132 LEU A CA 1
ATOM 1039 C C . LEU A 1 132 ? -4.424 1.618 14.349 1.00 92.56 132 LEU A C 1
ATOM 1041 O O . LEU A 1 132 ? -4.585 2.335 13.364 1.00 92.56 132 LEU A O 1
ATOM 1045 N N . LEU A 1 133 ? -4.733 2.020 15.583 1.00 93.19 133 LEU A N 1
ATOM 1046 C CA . LEU A 1 133 ? -5.319 3.330 15.881 1.00 93.19 133 LEU A CA 1
ATOM 1047 C C . LEU A 1 133 ? -4.401 4.482 15.439 1.00 93.19 133 LEU A C 1
ATOM 1049 O O . LEU A 1 133 ? -4.870 5.443 14.834 1.00 93.19 133 LEU A O 1
ATOM 1053 N N . GLU A 1 134 ? -3.091 4.358 15.660 1.00 92.38 134 GLU A N 1
ATOM 1054 C CA . GLU A 1 134 ? -2.088 5.319 15.182 1.00 92.38 134 GLU A CA 1
ATOM 1055 C C . GLU A 1 134 ? -2.080 5.456 13.655 1.00 92.38 134 GLU A C 1
ATOM 1057 O O . GLU A 1 134 ? -1.951 6.562 13.129 1.00 92.38 134 GLU A O 1
ATOM 1062 N N . LYS A 1 135 ? -2.244 4.347 12.924 1.00 91.62 135 LYS A N 1
ATOM 1063 C CA . LYS A 1 135 ? -2.340 4.384 11.460 1.00 91.62 135 LYS A CA 1
ATOM 1064 C C . LYS A 1 135 ? -3.622 5.054 10.997 1.00 91.62 135 LYS A C 1
ATOM 1066 O O . LYS A 1 135 ? -3.561 5.858 10.077 1.00 91.62 135 LYS A O 1
ATOM 1071 N N . ILE A 1 136 ? -4.752 4.775 11.641 1.00 92.25 136 ILE A N 1
ATOM 1072 C CA . ILE A 1 136 ? -6.022 5.436 11.313 1.00 92.25 136 ILE A CA 1
ATOM 1073 C C . ILE A 1 136 ? -5.898 6.949 11.512 1.00 92.25 136 ILE A C 1
ATOM 1075 O O . ILE A 1 136 ? -6.282 7.710 10.633 1.00 92.25 136 ILE A O 1
ATOM 1079 N N . ILE A 1 137 ? -5.288 7.387 12.618 1.00 92.19 137 ILE A N 1
ATOM 1080 C CA . ILE A 1 137 ? -4.991 8.805 12.873 1.00 92.19 137 ILE A CA 1
ATOM 1081 C C . ILE A 1 137 ? -4.131 9.396 11.751 1.00 92.19 137 ILE A C 1
ATOM 1083 O O . ILE A 1 137 ? -4.445 10.460 11.228 1.00 92.19 137 ILE A O 1
ATOM 1087 N N . ARG A 1 138 ? -3.059 8.695 11.362 1.00 91.38 138 ARG A N 1
ATOM 1088 C CA . ARG A 1 138 ? -2.106 9.158 10.345 1.00 91.38 138 ARG A CA 1
ATOM 1089 C C . ARG A 1 138 ? -2.697 9.231 8.935 1.00 91.38 138 ARG A C 1
ATOM 1091 O O . ARG A 1 138 ? -2.306 10.112 8.177 1.00 91.38 138 ARG A O 1
ATOM 1098 N N . TYR A 1 139 ? -3.560 8.287 8.570 1.00 90.19 139 TYR A N 1
ATOM 1099 C CA . TYR A 1 139 ? -4.048 8.110 7.198 1.00 90.19 139 TYR A CA 1
ATOM 1100 C C . TYR A 1 139 ? -5.478 8.625 6.971 1.00 90.19 139 TYR A C 1
ATOM 1102 O O . TYR A 1 139 ? -6.014 8.462 5.877 1.00 90.19 139 TYR A O 1
ATOM 1110 N N . GLU A 1 140 ? -6.096 9.270 7.964 1.00 90.44 140 GLU A N 1
ATOM 1111 C CA . GLU A 1 140 ? -7.394 9.931 7.811 1.00 90.44 140 GLU A CA 1
ATOM 1112 C C . GLU A 1 140 ? -7.295 11.113 6.831 1.00 90.44 140 GLU A C 1
ATOM 1114 O O . GLU A 1 140 ? -6.747 12.170 7.149 1.00 90.44 140 GLU A O 1
ATOM 1119 N N . ALA A 1 141 ? -7.832 10.922 5.627 1.00 89.06 141 ALA A N 1
ATOM 1120 C CA . ALA A 1 141 ? -7.692 11.865 4.521 1.00 89.06 141 ALA A CA 1
ATOM 1121 C C . ALA A 1 141 ? -8.809 12.920 4.446 1.00 89.06 141 ALA A C 1
ATOM 1123 O O . ALA A 1 141 ? -8.642 13.915 3.744 1.00 89.06 141 ALA A O 1
ATOM 1124 N N . VAL A 1 142 ? -9.947 12.715 5.123 1.00 90.75 142 VAL A N 1
ATOM 1125 C CA . VAL A 1 142 ? -11.122 13.595 4.989 1.00 90.75 142 VAL A CA 1
ATOM 1126 C C . VAL A 1 142 ? -11.182 14.603 6.132 1.00 90.75 142 VAL A C 1
ATOM 1128 O O . VAL A 1 142 ? -11.319 15.805 5.907 1.00 90.75 142 VAL A O 1
ATOM 1131 N N . HIS A 1 143 ? -11.052 14.127 7.371 1.00 88.62 143 HIS A N 1
ATOM 1132 C CA . HIS A 1 143 ? -11.116 14.977 8.560 1.00 88.62 143 HIS A CA 1
ATOM 1133 C C . HIS A 1 143 ? -9.973 14.635 9.512 1.00 88.62 143 HIS A C 1
ATOM 1135 O O . HIS A 1 143 ? -10.182 13.780 10.377 1.00 88.62 143 HIS A O 1
ATOM 1141 N N . PRO A 1 144 ? -8.801 15.286 9.399 1.00 88.00 144 PRO A N 1
ATOM 1142 C CA . PRO A 1 144 ? -7.613 14.931 10.168 1.00 88.00 144 PRO A CA 1
ATOM 1143 C C . PRO A 1 144 ? -7.918 14.740 11.655 1.00 88.00 144 PRO A C 1
ATOM 1145 O O . PRO A 1 144 ? -8.591 15.569 12.268 1.00 88.00 144 PRO A O 1
ATOM 1148 N N . VAL A 1 145 ? -7.456 13.624 12.218 1.00 86.19 145 VAL A N 1
ATOM 1149 C CA . VAL A 1 145 ? -7.539 13.351 13.655 1.00 86.19 145 VAL A CA 1
ATOM 1150 C C . VAL A 1 145 ? -6.204 13.750 14.260 1.00 86.19 145 VAL A C 1
ATOM 1152 O O . VAL A 1 145 ? -5.173 13.205 13.885 1.00 86.19 145 VAL A O 1
ATOM 1155 N N . GLY A 1 146 ? -6.198 14.703 15.188 1.00 82.56 146 GLY A N 1
ATOM 1156 C CA . GLY A 1 146 ? -4.947 15.206 15.764 1.00 82.56 146 GLY A CA 1
ATOM 1157 C C . GLY A 1 146 ? -4.422 14.364 16.928 1.00 82.56 146 GLY A C 1
ATOM 1158 O O . GLY A 1 146 ? -3.237 14.414 17.246 1.00 82.56 146 GLY A O 1
ATOM 1159 N N . THR A 1 147 ? -5.296 13.611 17.607 1.00 88.81 147 THR A N 1
ATOM 1160 C CA . THR A 1 147 ? -4.951 12.906 18.854 1.00 88.81 147 THR A CA 1
ATOM 1161 C C . THR A 1 147 ? -5.725 11.602 19.045 1.00 88.81 147 THR A C 1
ATOM 1163 O O . THR A 1 147 ? -6.838 11.424 18.547 1.00 88.81 147 THR A O 1
ATOM 1166 N N . ILE A 1 148 ? -5.183 10.713 19.881 1.00 90.00 148 ILE A N 1
ATOM 1167 C CA . ILE A 1 148 ? -5.849 9.464 20.277 1.00 90.00 148 ILE A CA 1
ATOM 1168 C C . ILE A 1 148 ? -7.176 9.697 21.021 1.00 90.00 148 ILE A C 1
ATOM 1170 O O . ILE A 1 148 ? -8.128 8.930 20.873 1.00 90.00 148 ILE A O 1
ATOM 1174 N N . ILE A 1 149 ? -7.283 10.798 21.770 1.00 91.62 149 ILE A N 1
ATOM 1175 C CA . ILE A 1 149 ? -8.502 11.193 22.493 1.00 91.62 149 ILE A CA 1
ATOM 1176 C C . ILE A 1 149 ? -9.603 11.597 21.506 1.00 91.62 149 ILE A C 1
ATOM 1178 O O . ILE A 1 149 ? -10.781 11.281 21.696 1.00 91.62 149 ILE A O 1
ATOM 1182 N N . GLU A 1 150 ? -9.240 12.295 20.431 1.00 92.62 150 GLU A N 1
ATOM 1183 C CA . GLU A 1 150 ? -10.173 12.614 19.357 1.00 92.62 150 GLU A CA 1
ATOM 1184 C C . GLU A 1 150 ? -10.639 11.349 18.629 1.00 92.62 150 GLU A C 1
ATOM 1186 O O . GLU A 1 150 ? -11.847 11.177 18.441 1.00 92.62 150 GLU A O 1
ATOM 1191 N N . LEU A 1 151 ? -9.724 10.423 18.318 1.00 93.69 151 LEU A N 1
ATOM 1192 C CA . LEU A 1 151 ? -10.095 9.139 17.723 1.00 93.69 151 LEU A CA 1
ATOM 1193 C C . LEU A 1 151 ? -11.084 8.375 18.613 1.00 93.69 151 LEU A C 1
ATOM 1195 O O . LEU A 1 151 ? -12.110 7.906 18.123 1.00 93.69 151 LEU A O 1
ATOM 1199 N N . LYS A 1 152 ? -10.846 8.318 19.931 1.00 93.12 152 LYS A N 1
ATOM 1200 C CA . LYS A 1 152 ? -11.766 7.685 20.891 1.00 93.12 152 LYS A CA 1
ATOM 1201 C C . LYS A 1 152 ? -13.183 8.248 20.793 1.00 93.12 152 LYS A C 1
ATOM 1203 O O . LYS A 1 152 ? -14.149 7.491 20.799 1.00 93.12 152 LYS A O 1
ATOM 1208 N N . ARG A 1 153 ? -13.330 9.572 20.652 1.00 92.06 153 ARG A N 1
ATOM 1209 C CA . ARG A 1 153 ? -14.646 10.208 20.456 1.00 92.06 153 ARG A CA 1
ATOM 1210 C C . ARG A 1 153 ? -15.291 9.788 19.134 1.00 92.06 153 ARG A C 1
ATOM 1212 O O . ARG A 1 153 ? -16.512 9.661 19.073 1.00 92.06 153 ARG A O 1
ATOM 1219 N N . ARG A 1 154 ? -14.515 9.566 18.070 1.00 92.38 154 ARG A N 1
ATOM 1220 C CA . ARG A 1 154 ? -15.017 9.076 16.769 1.00 92.38 154 ARG A CA 1
ATOM 1221 C C . ARG A 1 154 ? -15.397 7.593 16.792 1.00 92.38 154 ARG A C 1
ATOM 1223 O O . ARG A 1 154 ? -16.328 7.213 16.094 1.00 92.38 154 ARG A O 1
ATOM 1230 N N . LEU A 1 155 ? -14.760 6.797 17.647 1.00 94.12 155 LEU A N 1
ATOM 1231 C CA . LEU A 1 155 ? -15.075 5.380 17.872 1.00 94.12 155 LEU A CA 1
ATOM 1232 C C . LEU A 1 155 ? -16.101 5.142 18.997 1.00 94.12 155 LEU A C 1
ATOM 1234 O O . LEU A 1 155 ? -16.420 3.997 19.311 1.00 94.12 155 LEU A O 1
ATOM 1238 N N . GLY A 1 156 ? -16.605 6.214 19.614 1.00 89.94 156 GLY A N 1
ATOM 1239 C CA . GLY A 1 156 ? -17.500 6.155 20.766 1.00 89.94 156 GLY A CA 1
ATOM 1240 C C . GLY A 1 156 ? -18.918 5.661 20.456 1.00 89.94 156 GLY A C 1
ATOM 1241 O O . GLY A 1 156 ? -19.272 5.296 19.334 1.00 89.94 156 GLY A O 1
ATOM 1242 N N . ARG A 1 157 ? -19.772 5.672 21.486 1.00 90.44 157 ARG A N 1
ATOM 1243 C CA . ARG A 1 157 ? -21.177 5.242 21.385 1.00 90.44 157 ARG A CA 1
ATOM 1244 C C . ARG A 1 157 ? -21.922 5.972 20.259 1.00 90.44 157 ARG A C 1
ATOM 1246 O O . ARG A 1 157 ? -21.757 7.171 20.067 1.00 90.44 157 ARG A O 1
ATOM 1253 N N . GLY A 1 158 ? -22.751 5.227 19.526 1.00 91.88 158 GLY A N 1
ATOM 1254 C CA . GLY A 1 158 ? -23.512 5.740 18.379 1.00 91.88 158 GLY A CA 1
ATOM 1255 C C . GLY A 1 158 ? -22.709 5.871 17.080 1.00 91.88 158 GLY A C 1
ATOM 1256 O O . GLY A 1 158 ? -23.288 6.206 16.053 1.00 91.88 158 GLY A O 1
ATOM 1257 N N . ARG A 1 159 ? -21.403 5.572 17.091 1.00 92.69 159 ARG A N 1
ATOM 1258 C CA . ARG A 1 159 ? -20.529 5.625 15.913 1.00 92.69 159 ARG A CA 1
ATOM 1259 C C . ARG A 1 159 ? -19.981 4.235 15.594 1.00 92.69 159 ARG A C 1
ATOM 1261 O O . ARG A 1 159 ? -19.793 3.400 16.481 1.00 92.69 159 ARG A O 1
ATOM 1268 N N . ARG A 1 160 ? -19.772 3.953 14.307 1.00 93.31 160 ARG A N 1
ATOM 1269 C CA . ARG A 1 160 ? -19.207 2.685 13.829 1.00 93.31 160 ARG A CA 1
ATOM 1270 C C . ARG A 1 160 ? -18.132 2.991 12.799 1.00 93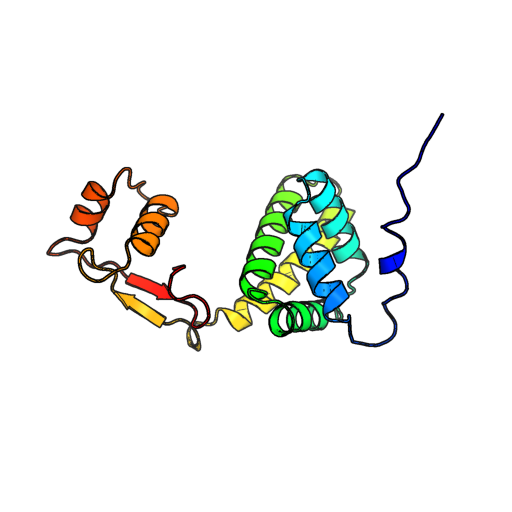.31 160 ARG A C 1
ATOM 1272 O O . ARG A 1 160 ? -18.396 3.701 11.837 1.00 93.31 160 ARG A O 1
ATOM 1279 N N . CYS A 1 161 ? -16.942 2.455 13.024 1.00 93.06 161 CYS A N 1
ATOM 1280 C CA . CYS A 1 161 ? -15.824 2.528 12.099 1.00 93.06 161 CYS A CA 1
ATOM 1281 C C . CYS A 1 161 ? -15.477 1.106 11.667 1.00 93.06 161 CYS A C 1
ATOM 1283 O O . CYS A 1 161 ? -15.483 0.182 12.487 1.00 93.06 161 CYS A O 1
ATOM 1285 N N . PHE A 1 162 ? -15.206 0.942 10.381 1.00 93.88 162 PHE A N 1
ATOM 1286 C CA . PHE A 1 162 ? -14.807 -0.322 9.792 1.00 93.88 162 PHE A CA 1
ATOM 1287 C C . PHE A 1 162 ? -13.580 -0.092 8.923 1.00 93.88 162 PHE A C 1
ATOM 1289 O O . PHE A 1 162 ? -13.421 0.987 8.353 1.00 93.88 162 PHE A O 1
ATOM 1296 N N . ALA A 1 163 ? -12.742 -1.112 8.823 1.00 93.50 163 ALA A N 1
ATOM 1297 C CA . ALA A 1 163 ? -11.572 -1.112 7.965 1.00 93.50 163 ALA A CA 1
ATOM 1298 C C . ALA A 1 163 ? -11.464 -2.449 7.227 1.00 93.50 163 ALA A C 1
ATOM 1300 O O . ALA A 1 163 ? -11.911 -3.484 7.731 1.00 93.50 163 ALA A O 1
ATOM 1301 N N . PHE A 1 164 ? -10.893 -2.410 6.025 1.00 92.81 164 PHE A N 1
ATOM 1302 C CA . PHE A 1 164 ? -10.603 -3.604 5.246 1.00 92.81 164 PHE A CA 1
ATOM 1303 C C . PHE A 1 164 ? -9.181 -4.069 5.536 1.00 92.81 164 PHE A C 1
ATOM 1305 O O . PHE A 1 164 ? -8.242 -3.297 5.441 1.00 92.81 164 PHE A O 1
ATOM 1312 N N . PHE A 1 165 ? -9.014 -5.348 5.840 1.00 91.00 165 PHE A N 1
ATOM 1313 C CA . PHE A 1 165 ? -7.711 -5.940 6.110 1.00 91.00 165 PHE A CA 1
ATOM 1314 C C . PHE A 1 165 ? -7.394 -6.997 5.070 1.00 91.00 165 PHE A C 1
ATOM 1316 O O . PHE A 1 165 ? -8.190 -7.902 4.808 1.00 91.00 165 PHE A O 1
ATOM 1323 N N . HIS A 1 166 ? -6.198 -6.916 4.497 1.00 89.50 166 HIS A N 1
ATOM 1324 C CA . HIS A 1 166 ? -5.682 -7.991 3.665 1.00 89.50 166 HIS A CA 1
ATOM 1325 C C . HIS A 1 166 ? -5.177 -9.137 4.5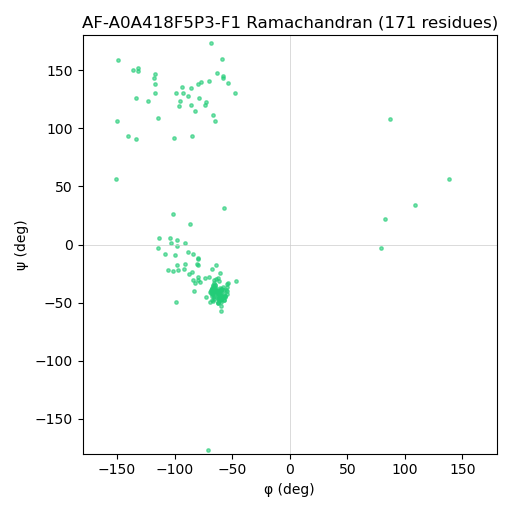73 1.00 89.50 166 HIS A C 1
ATOM 1327 O O . HIS A 1 166 ? -4.494 -8.854 5.556 1.00 89.50 166 HIS A O 1
ATOM 1333 N N . PRO A 1 167 ? -5.391 -10.434 4.267 1.00 83.50 167 PRO A N 1
ATOM 1334 C CA . PRO A 1 167 ? -5.071 -11.544 5.179 1.00 83.50 167 PRO A CA 1
ATOM 1335 C C . PRO A 1 167 ? -3.589 -11.633 5.561 1.00 83.50 167 PRO A C 1
ATOM 1337 O O . PRO A 1 167 ? -3.234 -12.166 6.607 1.00 83.50 167 PRO A O 1
ATOM 1340 N N . ARG A 1 168 ? -2.715 -11.090 4.706 1.00 79.19 168 ARG A N 1
ATOM 1341 C CA . ARG A 1 168 ? -1.268 -10.991 4.955 1.00 79.19 168 ARG A CA 1
ATOM 1342 C C . ARG A 1 168 ? -0.857 -9.826 5.868 1.00 79.19 168 ARG A C 1
ATOM 1344 O O . ARG A 1 168 ? 0.287 -9.806 6.306 1.00 79.19 168 ARG A O 1
ATOM 1351 N N . TYR A 1 169 ? -1.748 -8.873 6.145 1.00 77.81 169 TYR A N 1
ATOM 1352 C CA . TYR A 1 169 ? -1.473 -7.677 6.944 1.00 77.81 169 TYR A CA 1
ATOM 1353 C C . TYR A 1 169 ? -2.658 -7.351 7.860 1.00 77.81 169 TYR A C 1
ATOM 1355 O O . TYR A 1 169 ? -3.571 -6.627 7.488 1.00 77.81 169 TYR A O 1
ATOM 1363 N N . SER A 1 170 ? -2.620 -7.845 9.096 1.00 69.81 170 SER A N 1
ATOM 1364 C CA . SER A 1 170 ? -3.680 -7.609 10.089 1.00 69.81 170 SER A CA 1
ATOM 1365 C C . SER A 1 170 ? -3.611 -6.242 10.784 1.00 69.81 170 SER A C 1
ATOM 1367 O O . SER A 1 170 ? -4.536 -5.868 11.491 1.00 69.81 170 SER A O 1
ATOM 1369 N N . ILE A 1 171 ? -2.513 -5.495 10.623 1.00 72.12 171 ILE A N 1
ATOM 1370 C CA . ILE A 1 171 ? -2.268 -4.227 11.343 1.00 72.12 171 ILE A CA 1
ATOM 1371 C C . ILE A 1 171 ? -2.247 -3.031 10.376 1.00 72.12 171 ILE A C 1
ATOM 1373 O O . ILE A 1 171 ? -2.053 -1.897 10.801 1.00 72.12 171 ILE A O 1
ATOM 1377 N N . VAL A 1 172 ? -2.376 -3.242 9.065 1.00 78.88 172 VAL A N 1
ATOM 1378 C CA . VAL A 1 172 ? -2.469 -2.163 8.065 1.00 78.88 172 VAL A CA 1
ATOM 1379 C C . VAL A 1 172 ? -3.873 -2.239 7.460 1.00 78.88 172 VAL A C 1
ATOM 1381 O O . VAL A 1 172 ? -4.133 -3.228 6.772 1.00 78.88 172 VAL A O 1
ATOM 1384 N N . PRO A 1 173 ? -4.759 -1.279 7.777 1.00 71.62 173 PRO A N 1
ATOM 1385 C CA . PRO A 1 173 ? -6.067 -1.162 7.141 1.00 71.62 173 PRO A CA 1
ATOM 1386 C C . PRO A 1 173 ? -5.969 -0.566 5.729 1.00 71.62 173 PRO A C 1
ATOM 1388 O O . PRO A 1 173 ? -4.882 -0.041 5.382 1.00 71.62 173 PRO A O 1
#

pLDDT: mean 84.2, std 16.23, range [34.31, 97.12]